Protein AF-A0A538TR97-F1 (afdb_monomer)

Solvent-accessible surface area (backbone atoms only — not comparable to full-atom values): 7530 Å² total; per-residue (Å²): 118,66,35,76,68,75,40,68,42,42,50,41,68,65,57,51,50,69,54,47,36,51,51,46,52,52,56,56,37,49,75,71,72,45,83,83,78,93,67,99,71,87,85,58,66,79,58,73,92,73,93,76,93,70,95,68,89,82,73,79,71,59,75,81,46,75,50,44,39,32,39,32,57,93,59,44,88,91,51,44,62,58,55,43,70,60,66,49,76,43,76,51,55,67,52,71,74,84,62,55,80,83,80,92,81,84,88,86,84,78,86,85,130

Radius of gyration: 19.54 Å; Cα contacts (8 Å, |Δi|>4): 114; chains: 1; bounding box: 38×47×62 Å

InterPro domains:
  IPR002638 Quinolinate phosphoribosyl transferase, C-terminal [PF01729] (67-107)
  IPR013785 Aldolase-type TIM barrel [G3DSA:3.20.20.70] (4-99)
  IPR027277 Nicotinate-nucleotide pyrophosphorylase/Putative pyrophosphorylase ModD [PTHR32179] (4-111)
  IPR036068 Nicotinate phosphoribosyltransferase-like, C-terminal [SSF51690] (4-107)

Organism: Eiseniibacteriota bacterium (NCBI:txid2212470)

Secondary structure (DSSP, 8-state):
--GGGT-SEEEEES--HHHHHHHHHHHHHHHTTPPPP------------------S------TTSPPEEEEESS--TTTHHHHHTTT-SEEE-THHHHSPPPPP---------

Mean predicted aligned error: 11.59 Å

Foldseek 3Di:
DQLVVVQQEFEAEPDDLVRLLVVLVQLVCVLVVHDDDDDDDDRPDRDDDDDDPDDDDPPPPDSSDGHAYEYEDPDDPVCVVSNPVSPGPYYDDPCVPPPDDDDDDDDDDDDDD

Structure (mmCIF, N/CA/C/O backbone):
data_AF-A0A538TR97-F1
#
_entry.id   AF-A0A538TR97-F1
#
loop_
_atom_site.group_PDB
_atom_site.id
_atom_site.type_symbol
_atom_site.label_atom_id
_atom_site.label_alt_id
_atom_site.label_comp_id
_atom_site.label_asym_id
_atom_site.label_entity_id
_atom_site.label_seq_id
_atom_site.pdbx_PDB_ins_code
_atom_site.Cartn_x
_atom_site.Cartn_y
_atom_site.Cartn_z
_atom_site.occupancy
_atom_site.B_iso_or_equiv
_atom_site.auth_seq_id
_atom_site.auth_comp_id
_atom_site.auth_asym_id
_atom_site.auth_atom_id
_atom_site.pdbx_PDB_model_num
ATOM 1 N N . MET A 1 1 ? -18.428 10.310 11.275 1.00 49.03 1 MET A N 1
ATOM 2 C CA . MET A 1 1 ? -17.616 11.503 10.948 1.00 49.03 1 MET A CA 1
ATOM 3 C C . MET A 1 1 ? -16.786 11.321 9.672 1.00 49.03 1 MET A C 1
ATOM 5 O O . MET A 1 1 ? -16.813 12.229 8.862 1.00 49.03 1 MET A O 1
ATOM 9 N N . LEU A 1 2 ? -16.098 10.185 9.436 1.00 50.00 2 LEU A N 1
ATOM 10 C CA . LEU A 1 2 ? -15.386 9.933 8.159 1.00 50.00 2 LEU A CA 1
ATOM 11 C C . LEU A 1 2 ? -16.283 9.390 7.032 1.00 50.00 2 LEU A C 1
ATOM 13 O O . LEU A 1 2 ? -16.199 9.901 5.923 1.00 50.00 2 LEU A O 1
ATOM 17 N N . ALA A 1 3 ? -17.203 8.460 7.324 1.00 50.09 3 ALA A N 1
ATOM 18 C CA . ALA A 1 3 ? -18.255 8.053 6.374 1.00 50.09 3 ALA A CA 1
ATOM 19 C C . ALA A 1 3 ? -19.087 9.265 5.894 1.00 50.09 3 ALA A C 1
ATOM 21 O O . ALA A 1 3 ? -19.465 9.388 4.738 1.00 50.09 3 ALA A O 1
ATOM 22 N N . THR A 1 4 ? -19.250 10.256 6.775 1.00 47.25 4 THR A N 1
ATOM 23 C CA . THR A 1 4 ? -19.999 11.496 6.538 1.00 47.25 4 THR A CA 1
ATOM 24 C C . THR A 1 4 ? -19.318 12.468 5.565 1.00 47.25 4 THR A C 1
ATOM 26 O O . THR A 1 4 ? -19.964 13.404 5.108 1.00 47.25 4 THR A O 1
ATOM 29 N N . LEU A 1 5 ? -18.033 12.271 5.236 1.00 65.00 5 LEU A N 1
ATOM 30 C CA . LEU A 1 5 ? -17.334 13.074 4.222 1.00 65.00 5 LEU A CA 1
ATOM 31 C C . LEU A 1 5 ? -17.502 12.517 2.798 1.00 65.00 5 LEU A C 1
ATOM 33 O O . LEU A 1 5 ? -17.070 13.181 1.855 1.00 65.00 5 LEU A O 1
ATOM 37 N N . GLY A 1 6 ? -18.111 11.332 2.637 1.00 69.00 6 GLY A N 1
ATOM 38 C CA . GLY A 1 6 ? -18.326 10.702 1.329 1.00 69.00 6 GLY A CA 1
ATOM 39 C C . GLY A 1 6 ? -17.023 10.347 0.611 1.00 69.00 6 GLY A C 1
ATOM 40 O O . GLY A 1 6 ? -16.914 10.523 -0.598 1.00 69.00 6 GLY A O 1
ATOM 41 N N . VAL A 1 7 ? -15.998 9.946 1.367 1.00 81.44 7 VAL A N 1
ATOM 42 C CA . VAL A 1 7 ? -14.707 9.528 0.816 1.00 81.44 7 VAL A CA 1
ATOM 43 C C . VAL A 1 7 ? -14.682 8.008 0.764 1.00 81.44 7 VAL A C 1
ATOM 45 O O . VAL A 1 7 ? -14.823 7.368 1.800 1.00 81.44 7 VAL A O 1
ATOM 48 N N . ASP A 1 8 ? -14.447 7.444 -0.418 1.00 84.94 8 ASP A N 1
ATOM 49 C CA . ASP A 1 8 ? -14.384 5.988 -0.607 1.00 84.94 8 ASP A CA 1
ATOM 50 C C . ASP A 1 8 ? -13.046 5.398 -0.139 1.00 84.94 8 ASP A C 1
ATOM 52 O O . ASP A 1 8 ? -12.965 4.232 0.249 1.00 84.94 8 ASP A O 1
ATOM 56 N N . ARG A 1 9 ? -11.975 6.205 -0.173 1.00 88.00 9 ARG A N 1
ATOM 57 C CA . ARG A 1 9 ? -10.605 5.755 0.092 1.00 88.00 9 ARG A CA 1
ATOM 58 C C . ARG A 1 9 ? -9.718 6.821 0.731 1.00 88.00 9 ARG A C 1
ATOM 60 O O . ARG A 1 9 ? -9.717 7.980 0.319 1.00 88.00 9 ARG A O 1
ATOM 67 N N . ILE A 1 10 ? -8.892 6.401 1.685 1.00 92.25 10 ILE A N 1
ATOM 68 C CA . ILE A 1 10 ? -7.832 7.209 2.299 1.00 92.25 10 ILE A CA 1
ATOM 69 C C . ILE A 1 10 ? -6.468 6.699 1.826 1.00 92.25 10 ILE A C 1
ATOM 71 O O . ILE A 1 10 ? -6.179 5.508 1.942 1.00 92.25 10 ILE A O 1
ATOM 75 N N . LEU A 1 11 ? -5.625 7.616 1.346 1.00 94.94 11 LEU A N 1
ATOM 76 C CA . LEU A 1 11 ? -4.239 7.349 0.968 1.00 94.94 11 LEU A CA 1
ATOM 77 C C . LEU A 1 11 ? -3.292 7.758 2.104 1.00 94.94 11 LEU A C 1
ATOM 79 O O . LEU A 1 11 ? -3.288 8.910 2.534 1.00 94.94 11 LEU A O 1
ATOM 83 N N . LEU A 1 12 ? -2.479 6.820 2.580 1.00 95.38 12 LEU A N 1
ATOM 84 C CA . LEU A 1 12 ? -1.411 7.063 3.544 1.00 95.38 12 LEU A CA 1
ATOM 85 C C . LEU A 1 12 ? -0.087 7.182 2.788 1.00 95.38 12 LEU A C 1
ATOM 87 O O . LEU A 1 12 ? 0.508 6.177 2.401 1.00 95.38 12 LEU A O 1
ATOM 91 N N . ASP A 1 13 ? 0.343 8.418 2.552 1.00 94.75 13 ASP A N 1
ATOM 92 C CA . ASP A 1 13 ? 1.536 8.718 1.763 1.00 94.75 13 ASP A CA 1
ATOM 93 C C . ASP A 1 13 ? 2.787 8.849 2.641 1.00 94.75 13 ASP A C 1
ATOM 95 O O . ASP A 1 13 ? 2.809 9.644 3.583 1.00 94.75 13 ASP A O 1
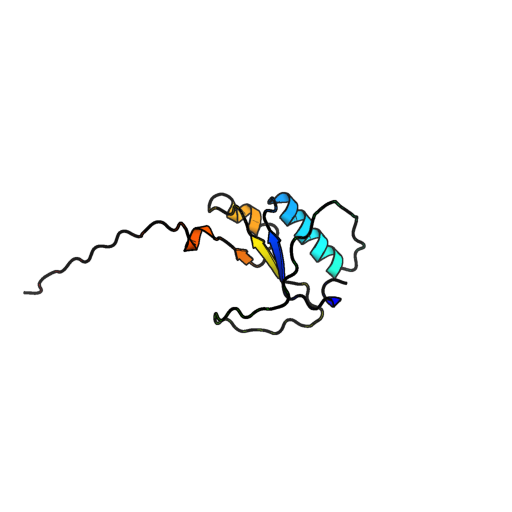ATOM 99 N N . ASN A 1 14 ? 3.824 8.070 2.323 1.00 94.25 14 ASN A N 1
ATOM 100 C CA . ASN A 1 14 ? 5.121 8.041 3.008 1.00 94.25 14 ASN A CA 1
ATOM 101 C C . ASN A 1 14 ? 5.034 7.783 4.526 1.00 94.25 14 ASN A C 1
ATOM 103 O O . ASN A 1 14 ? 5.841 8.285 5.309 1.00 94.25 14 ASN A O 1
ATOM 107 N N . PHE A 1 15 ? 4.053 6.989 4.958 1.00 96.38 15 PHE A N 1
ATOM 108 C CA . PHE A 1 15 ? 3.952 6.545 6.350 1.00 96.38 15 PHE A CA 1
ATOM 109 C C . PHE A 1 15 ? 4.956 5.423 6.637 1.00 96.38 15 PHE A C 1
ATOM 111 O O . PHE A 1 15 ? 5.272 4.619 5.766 1.00 96.38 15 PHE A O 1
ATOM 118 N N . THR A 1 16 ?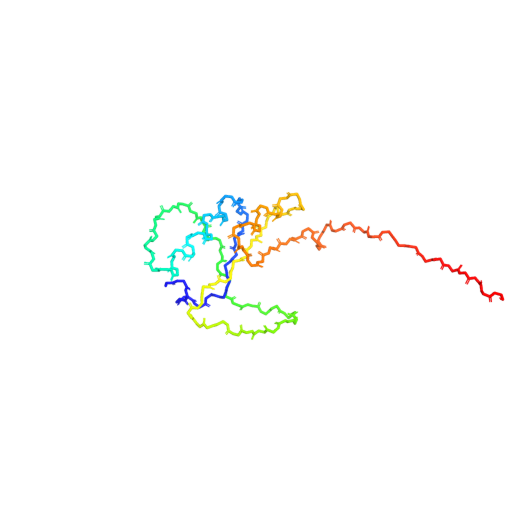 5.411 5.305 7.883 1.00 95.81 16 THR A N 1
ATOM 119 C CA . THR A 1 16 ? 6.117 4.103 8.353 1.00 95.81 16 THR A CA 1
ATOM 120 C C . THR A 1 16 ? 5.124 2.971 8.653 1.00 95.81 16 THR A C 1
ATOM 122 O O . THR A 1 16 ? 3.957 3.251 8.954 1.00 95.81 16 THR A O 1
ATOM 125 N N . PRO A 1 17 ? 5.550 1.692 8.681 1.00 95.19 17 PRO A N 1
ATOM 126 C CA . PRO A 1 17 ? 4.665 0.578 9.038 1.00 95.19 17 PRO A CA 1
ATOM 127 C C . PRO A 1 17 ? 3.947 0.768 10.386 1.00 95.19 17 PRO A C 1
ATOM 129 O O . PRO A 1 17 ? 2.750 0.500 10.515 1.00 95.19 17 PRO A O 1
ATOM 132 N N . GLY A 1 18 ? 4.642 1.328 11.383 1.00 96.25 18 GLY A N 1
ATOM 133 C CA . GLY A 1 18 ? 4.052 1.657 12.684 1.00 96.25 18 GLY A CA 1
ATOM 134 C C . GLY A 1 18 ? 2.972 2.742 12.599 1.00 96.25 18 GLY A C 1
ATOM 135 O O . GLY A 1 18 ? 1.919 2.620 13.229 1.00 96.25 18 GLY A O 1
ATOM 136 N N . GLN A 1 19 ? 3.182 3.781 11.785 1.00 97.06 19 GLN A N 1
ATOM 137 C CA . GLN A 1 19 ? 2.171 4.819 11.560 1.00 97.06 19 GLN A CA 1
ATOM 138 C C . GLN A 1 19 ? 0.946 4.266 10.825 1.00 97.06 19 GLN A C 1
ATOM 140 O O . GLN A 1 19 ? -0.181 4.614 11.187 1.00 97.06 19 GLN A O 1
ATOM 145 N N . VAL A 1 20 ? 1.144 3.370 9.852 1.00 96.31 20 VAL A N 1
ATOM 146 C CA . VAL A 1 20 ? 0.044 2.669 9.172 1.00 96.31 20 VAL A CA 1
ATOM 147 C C . VAL A 1 20 ? -0.772 1.864 10.180 1.00 96.31 20 VAL A C 1
ATOM 149 O O . VAL A 1 20 ? -1.993 2.016 10.233 1.00 96.31 20 VAL A O 1
ATOM 152 N N . ALA A 1 21 ? -0.122 1.0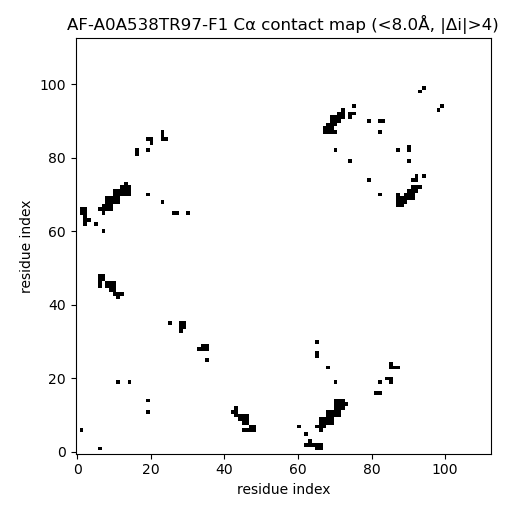87 11.052 1.00 95.94 21 ALA A N 1
ATOM 153 C CA . ALA A 1 21 ? -0.803 0.325 12.101 1.00 95.94 21 ALA A CA 1
ATOM 154 C C . ALA A 1 21 ? -1.669 1.213 13.009 1.00 95.94 21 ALA A C 1
ATOM 156 O O . ALA A 1 21 ? -2.834 0.898 13.280 1.00 95.94 21 ALA A O 1
ATOM 157 N N . VAL A 1 22 ? -1.129 2.354 13.441 1.00 95.69 22 VAL A N 1
ATOM 158 C CA . VAL A 1 22 ? -1.861 3.326 14.262 1.00 95.69 22 VAL A CA 1
ATOM 159 C C . VAL A 1 22 ? -3.043 3.924 13.495 1.00 95.69 22 VAL A C 1
ATOM 161 O O . VAL A 1 22 ? -4.139 4.017 14.054 1.00 95.69 22 VAL A O 1
ATOM 164 N N . ALA A 1 23 ? -2.858 4.297 12.228 1.00 92.88 23 ALA A N 1
ATOM 165 C CA . ALA A 1 23 ? -3.915 4.862 11.392 1.00 92.88 23 ALA A CA 1
ATOM 166 C C . ALA A 1 23 ? -5.068 3.868 11.186 1.00 92.88 23 ALA A C 1
ATOM 168 O O . ALA A 1 23 ? -6.226 4.217 11.434 1.00 92.88 23 ALA A O 1
ATOM 169 N N . VAL A 1 24 ? -4.763 2.612 10.835 1.00 92.44 24 VAL A N 1
ATOM 170 C CA . VAL A 1 24 ? -5.783 1.564 10.675 1.00 92.44 24 VAL A CA 1
ATOM 171 C C . VAL A 1 24 ? -6.524 1.318 11.991 1.00 92.44 24 VAL A C 1
ATOM 173 O O . VAL A 1 24 ? -7.756 1.245 12.008 1.00 92.44 24 VAL A O 1
ATOM 176 N N . LYS A 1 25 ? -5.800 1.243 13.117 1.00 92.50 25 LYS A N 1
ATOM 177 C CA . LYS A 1 25 ? -6.408 1.066 14.444 1.00 92.50 25 LYS A CA 1
ATOM 178 C C . LYS A 1 25 ? -7.370 2.208 14.779 1.00 92.50 25 LYS A C 1
ATOM 180 O O . LYS A 1 25 ? -8.479 1.944 15.240 1.00 92.50 25 LYS A O 1
ATOM 185 N N . ARG A 1 26 ? -6.973 3.459 14.523 1.00 89.38 26 ARG A N 1
ATOM 186 C CA . ARG A 1 26 ? -7.815 4.647 14.748 1.00 89.38 26 ARG A CA 1
ATOM 187 C C . ARG A 1 26 ? -9.063 4.632 13.873 1.00 89.38 26 ARG A C 1
ATOM 189 O O . ARG A 1 26 ? -10.154 4.861 14.389 1.00 89.38 26 ARG A O 1
ATOM 196 N N . LEU A 1 27 ? -8.928 4.301 12.588 1.00 86.56 27 LEU A N 1
ATOM 197 C CA . LEU A 1 27 ? -10.070 4.231 11.675 1.00 86.56 27 LEU A CA 1
ATOM 198 C C . LEU A 1 27 ? -11.086 3.169 12.121 1.00 86.56 27 LEU A C 1
ATOM 200 O O . LEU A 1 27 ? -12.286 3.426 12.166 1.00 86.56 27 LEU A O 1
ATOM 204 N N . ARG A 1 28 ? -10.609 1.988 12.525 1.00 85.31 28 ARG A N 1
ATOM 205 C CA . ARG A 1 28 ? -11.480 0.913 13.024 1.00 85.31 28 ARG A CA 1
ATOM 206 C C . ARG A 1 28 ? -12.131 1.254 14.366 1.00 85.31 28 ARG A C 1
ATOM 208 O O . ARG A 1 28 ? -13.274 0.868 14.592 1.00 85.31 28 ARG A O 1
ATOM 215 N N . ALA A 1 29 ? -11.436 1.971 15.250 1.00 84.94 29 ALA A N 1
ATOM 216 C CA . ALA A 1 29 ? -12.005 2.430 16.518 1.00 84.94 29 ALA A CA 1
ATOM 217 C C . ALA A 1 29 ? -13.159 3.423 16.299 1.00 84.94 29 ALA A C 1
ATOM 219 O O . ALA A 1 29 ? -14.181 3.328 16.977 1.00 84.94 29 ALA A O 1
ATOM 220 N N . LEU A 1 30 ? -13.032 4.304 15.300 1.00 77.50 30 LEU A N 1
ATOM 221 C CA . LEU A 1 30 ? -14.100 5.222 14.902 1.00 77.50 30 LEU A CA 1
ATOM 222 C C . LEU A 1 30 ? -15.365 4.496 14.432 1.00 77.50 30 LEU A C 1
ATOM 224 O O . LEU A 1 30 ? -16.461 4.915 14.790 1.00 77.50 30 LEU A O 1
ATOM 228 N N . ALA A 1 31 ? -15.236 3.399 13.677 1.00 73.62 31 ALA A N 1
ATOM 229 C CA . ALA A 1 31 ? -16.400 2.599 13.276 1.00 73.62 31 ALA A CA 1
ATOM 230 C C . ALA A 1 31 ? -17.108 1.918 14.449 1.00 73.62 31 ALA A C 1
ATOM 232 O O . ALA A 1 31 ? -18.304 1.664 14.376 1.00 73.62 31 ALA A O 1
ATOM 233 N N . LYS A 1 32 ? -16.389 1.632 15.538 1.00 72.69 32 LYS A N 1
ATOM 234 C CA . LYS A 1 32 ? -16.958 1.022 16.747 1.00 72.69 32 LYS A CA 1
ATOM 235 C C . LYS A 1 32 ? -17.550 2.048 17.726 1.00 72.69 32 LYS A C 1
ATOM 237 O O . LYS A 1 32 ? -17.888 1.676 18.843 1.00 72.69 32 LYS A O 1
ATOM 242 N N . GLY A 1 33 ? -17.648 3.326 17.343 1.00 66.00 33 GLY A N 1
ATOM 243 C CA . GLY A 1 33 ? -18.176 4.395 18.201 1.00 66.00 33 GLY A CA 1
ATOM 244 C C . GLY A 1 33 ? -17.192 4.921 19.258 1.00 66.00 33 GLY A C 1
ATOM 245 O O . GLY A 1 33 ? -17.607 5.614 20.184 1.00 66.00 33 GLY A O 1
ATOM 246 N N . GLY A 1 34 ? -15.895 4.610 19.148 1.00 53.97 34 GLY A N 1
ATOM 247 C CA . GLY A 1 34 ? -14.875 5.078 20.091 1.00 53.97 34 GLY A CA 1
ATOM 248 C C . GLY A 1 34 ? -14.473 6.545 19.877 1.00 53.97 34 GLY A C 1
ATOM 249 O O . GLY A 1 34 ? -14.298 6.986 18.740 1.00 53.97 34 GLY A O 1
ATOM 250 N N . LYS A 1 35 ? -14.270 7.297 20.971 1.00 45.16 35 LYS A N 1
ATOM 251 C CA . LYS A 1 35 ? -13.625 8.624 20.939 1.00 45.16 35 LYS A CA 1
ATOM 252 C C . LYS A 1 35 ? -12.150 8.472 20.534 1.00 45.16 35 LYS A C 1
ATOM 254 O O . LYS A 1 35 ? -11.455 7.590 21.031 1.00 45.16 35 LYS A O 1
ATOM 259 N N . LEU A 1 36 ? -11.684 9.310 19.606 1.00 46.28 36 LEU A N 1
ATOM 260 C CA . LEU A 1 36 ? -10.277 9.369 19.198 1.00 46.28 36 LEU A CA 1
ATOM 261 C C . LEU A 1 36 ? -9.440 10.090 20.257 1.00 46.28 36 LEU A C 1
ATOM 263 O O . LEU A 1 36 ? -9.746 11.228 20.600 1.00 46.28 36 LEU A O 1
ATOM 267 N N . GLU A 1 37 ? -8.325 9.485 20.654 1.00 42.41 37 GLU A N 1
ATOM 268 C CA . GLU A 1 37 ? -7.234 10.198 21.322 1.00 42.41 37 GLU A CA 1
ATOM 269 C C . GLU A 1 37 ? -6.393 10.956 20.273 1.00 42.41 37 GLU A C 1
ATOM 271 O O . GLU A 1 37 ? -5.986 10.360 19.261 1.00 42.41 37 GLU A O 1
ATOM 276 N N . PRO A 1 38 ? -6.120 12.260 20.462 1.00 41.84 38 PRO A N 1
ATOM 277 C CA . PRO A 1 38 ? -5.401 13.066 19.487 1.00 41.84 38 PRO A CA 1
ATOM 278 C C . PRO A 1 38 ? -3.911 12.712 19.513 1.00 41.84 38 PRO A C 1
ATOM 280 O O . PRO A 1 38 ? -3.168 13.107 20.404 1.00 41.84 38 PRO A O 1
ATOM 283 N N . GLY A 1 39 ? -3.442 11.983 18.501 1.00 48.47 39 GLY A N 1
ATOM 284 C CA . GLY A 1 39 ? -2.010 11.789 18.279 1.00 48.47 39 GLY A CA 1
ATOM 285 C C . GLY A 1 39 ? -1.574 12.368 16.941 1.00 48.47 39 GLY A C 1
ATOM 286 O O . GLY A 1 39 ? -2.163 12.039 15.910 1.00 48.47 39 GLY A O 1
ATOM 287 N N . ARG A 1 40 ? -0.526 13.201 16.980 1.00 41.91 40 ARG A N 1
ATOM 288 C CA . ARG A 1 40 ? 0.103 13.884 15.836 1.00 41.91 40 ARG A CA 1
ATOM 289 C C . ARG A 1 40 ? 0.302 12.931 14.655 1.00 41.91 40 ARG A C 1
ATOM 291 O O . ARG A 1 40 ? 1.095 11.999 14.730 1.00 41.91 40 ARG A O 1
ATOM 298 N N . GLY A 1 41 ? -0.422 13.180 13.574 1.00 45.94 41 GLY A N 1
ATOM 299 C CA . GLY A 1 41 ? -0.252 12.520 12.287 1.00 45.94 41 GLY A CA 1
ATOM 300 C C . GLY A 1 41 ? -0.907 13.386 11.222 1.00 45.94 41 GLY A C 1
ATOM 301 O O . GLY A 1 41 ? -2.104 13.654 11.294 1.00 45.94 41 GLY A O 1
ATOM 302 N N . THR A 1 42 ? -0.107 13.885 10.288 1.00 36.28 42 THR A N 1
ATOM 303 C CA . THR A 1 42 ? -0.538 14.743 9.184 1.00 36.28 42 THR A CA 1
ATOM 304 C C . THR A 1 42 ? -1.213 13.873 8.125 1.00 36.28 42 THR A C 1
ATOM 306 O O . THR A 1 42 ? -0.540 13.165 7.381 1.00 36.28 42 THR A O 1
ATOM 309 N N . ALA A 1 43 ? -2.545 13.870 8.081 1.00 49.12 43 ALA A N 1
ATOM 310 C CA . ALA A 1 43 ? -3.286 13.211 7.010 1.00 49.12 43 ALA A CA 1
ATOM 311 C C . ALA A 1 43 ? -3.057 13.984 5.701 1.00 49.12 43 ALA A C 1
ATOM 313 O O . ALA A 1 43 ? -3.520 15.114 5.557 1.00 49.12 43 ALA A O 1
ATOM 314 N N . SER A 1 44 ? -2.309 13.391 4.770 1.00 44.88 44 SER A N 1
ATOM 315 C CA . SER A 1 44 ? -2.065 13.968 3.449 1.00 44.88 44 SER A CA 1
ATOM 316 C C . SER A 1 44 ? -3.129 13.469 2.472 1.00 44.88 44 SER A C 1
ATOM 318 O O . SER A 1 44 ? -3.194 12.284 2.171 1.00 44.88 44 SER A O 1
ATOM 320 N N . SER A 1 45 ? -3.957 14.394 1.977 1.00 49.62 45 SER A N 1
ATOM 321 C CA . SER A 1 45 ? -4.812 14.246 0.789 1.00 49.62 45 SER A CA 1
ATOM 322 C C . SER A 1 45 ? -5.913 13.162 0.843 1.00 49.62 45 SER A C 1
ATOM 324 O O . SER A 1 45 ? -5.749 12.036 0.369 1.00 49.62 45 SER A O 1
ATOM 326 N N . ALA A 1 46 ? -7.120 13.559 1.262 1.00 49.66 46 ALA A N 1
ATOM 327 C CA . ALA A 1 46 ? -8.354 12.862 0.893 1.00 49.66 46 ALA A CA 1
ATOM 328 C C . ALA A 1 46 ? -8.682 13.160 -0.582 1.00 49.66 46 ALA A C 1
ATOM 330 O O . ALA A 1 46 ? -9.044 14.287 -0.926 1.00 49.66 46 ALA A O 1
ATOM 331 N N . ARG A 1 47 ? -8.534 12.173 -1.471 1.00 51.09 47 ARG A N 1
ATOM 332 C CA . ARG A 1 47 ? -8.947 12.318 -2.874 1.00 51.09 47 ARG A CA 1
ATOM 333 C C . ARG A 1 47 ? -10.460 12.103 -2.972 1.00 51.09 47 ARG A C 1
ATOM 335 O O . ARG A 1 47 ? -10.955 11.060 -2.559 1.00 51.09 47 ARG A O 1
ATOM 342 N N . ARG A 1 48 ? -11.193 13.076 -3.528 1.00 45.25 48 ARG A N 1
ATOM 343 C CA . ARG A 1 48 ? -12.550 12.844 -4.056 1.00 45.25 48 ARG A CA 1
ATOM 344 C C . ARG A 1 48 ? -12.415 12.200 -5.435 1.00 45.25 48 ARG A C 1
ATOM 346 O O . ARG A 1 48 ? -11.514 12.570 -6.185 1.00 45.25 48 ARG A O 1
ATOM 353 N N . GLY A 1 49 ? -13.266 11.216 -5.715 1.00 44.66 49 GLY A N 1
ATOM 354 C CA . GLY A 1 49 ? -13.170 10.310 -6.859 1.00 44.66 49 GLY A CA 1
ATOM 355 C C . GLY A 1 49 ? -12.820 10.977 -8.193 1.00 44.66 49 GLY A C 1
ATOM 356 O O . GLY A 1 49 ? -13.452 11.941 -8.617 1.00 44.66 49 GLY A O 1
ATOM 357 N N . GLY A 1 50 ? -11.815 10.406 -8.859 1.00 38.25 50 GLY A N 1
ATOM 358 C CA . GLY A 1 50 ? -11.429 10.692 -10.235 1.00 38.25 50 GLY A CA 1
ATOM 359 C C . GLY A 1 50 ? -11.077 9.380 -10.936 1.00 38.25 50 GLY A C 1
ATOM 360 O O . GLY A 1 50 ? -10.241 8.625 -10.453 1.00 38.25 50 GLY A O 1
ATOM 361 N N . SER A 1 51 ? -11.788 9.120 -12.032 1.00 47.69 51 SER A N 1
ATOM 362 C CA . SER A 1 51 ? -11.881 7.887 -12.823 1.00 47.69 51 SER A CA 1
ATOM 363 C C . SER A 1 51 ? -10.575 7.090 -12.994 1.00 47.69 51 SER A C 1
ATOM 365 O O . SER A 1 51 ? -9.657 7.528 -13.685 1.00 47.69 51 SER A O 1
ATOM 367 N N . ALA A 1 52 ? -10.532 5.874 -12.440 1.00 42.78 52 ALA A N 1
ATOM 368 C CA . ALA A 1 52 ? -9.577 4.836 -12.822 1.00 42.78 52 ALA A CA 1
ATOM 369 C C . ALA A 1 52 ? -10.337 3.744 -13.584 1.00 42.78 52 ALA A C 1
ATOM 371 O O . ALA A 1 52 ? -11.032 2.907 -13.010 1.00 42.78 52 ALA A O 1
ATOM 372 N N . LYS A 1 53 ? -10.240 3.792 -14.912 1.00 42.03 53 LYS A N 1
ATOM 373 C CA . LYS A 1 53 ? -10.797 2.789 -15.817 1.00 42.03 53 LYS A CA 1
ATOM 374 C C . LYS A 1 53 ? -9.907 1.539 -15.752 1.00 42.03 53 LYS A C 1
ATOM 376 O O . LYS A 1 53 ? -8.898 1.462 -16.440 1.00 42.03 53 LYS A O 1
ATOM 381 N N . GLY A 1 54 ? -10.277 0.582 -14.905 1.00 35.34 54 GLY A N 1
ATOM 382 C CA . GLY A 1 54 ? -9.668 -0.747 -14.807 1.00 35.34 54 GLY A CA 1
ATOM 383 C C . GLY A 1 54 ? -10.670 -1.705 -14.168 1.00 35.34 54 GLY A C 1
ATOM 384 O O . GLY A 1 54 ? -11.015 -1.543 -13.004 1.00 35.34 54 GLY A O 1
ATOM 385 N N . GLY A 1 55 ? -11.220 -2.623 -14.965 1.00 39.06 55 GLY A N 1
ATOM 386 C CA . GLY A 1 55 ? -12.399 -3.421 -14.628 1.00 39.06 55 GLY A CA 1
ATOM 387 C C . GLY A 1 55 ? -12.227 -4.329 -13.407 1.00 39.06 55 GLY A C 1
ATOM 388 O O . GLY A 1 55 ? -11.359 -5.194 -13.372 1.00 39.06 55 GLY A O 1
ATOM 389 N N . GLY A 1 56 ? -13.127 -4.156 -12.444 1.00 36.09 56 GLY A N 1
ATOM 390 C CA . GLY A 1 56 ? -13.379 -5.036 -11.308 1.00 36.09 56 GLY A CA 1
ATOM 391 C C . GLY A 1 56 ? -14.624 -4.509 -10.600 1.00 36.09 56 GLY A C 1
ATOM 392 O O . GLY A 1 56 ? -14.678 -3.324 -10.288 1.00 36.09 56 GLY A O 1
ATOM 393 N N . ALA A 1 57 ? -15.654 -5.347 -10.463 1.00 38.31 57 ALA A N 1
ATOM 394 C CA . ALA A 1 57 ? -17.020 -4.976 -10.088 1.00 38.31 57 ALA A CA 1
ATOM 395 C C . ALA A 1 57 ? -17.100 -3.888 -8.997 1.00 38.31 57 ALA A C 1
ATOM 397 O O . ALA A 1 57 ? -16.706 -4.105 -7.852 1.00 38.31 57 ALA A O 1
ATOM 398 N N . THR A 1 58 ? -17.640 -2.719 -9.353 1.00 36.81 58 THR A N 1
ATOM 399 C CA . THR A 1 58 ? -17.905 -1.630 -8.410 1.00 36.81 58 THR A CA 1
ATOM 400 C C . THR A 1 58 ? -19.145 -1.980 -7.595 1.00 36.81 58 THR A C 1
ATOM 402 O O . THR A 1 58 ? -20.262 -1.593 -7.928 1.00 36.81 58 THR A O 1
ATOM 405 N N . ALA A 1 59 ? -18.958 -2.749 -6.524 1.00 43.97 59 ALA A N 1
ATOM 406 C CA . ALA A 1 59 ? -19.918 -2.742 -5.434 1.00 43.97 59 ALA A CA 1
ATOM 407 C C . ALA A 1 59 ? -19.877 -1.333 -4.833 1.00 43.97 59 ALA A C 1
ATOM 409 O O . ALA A 1 59 ? -18.865 -0.934 -4.258 1.00 43.97 59 ALA A O 1
ATOM 410 N N . VAL A 1 60 ? -20.941 -0.554 -5.032 1.00 48.22 60 VAL A N 1
ATOM 411 C CA . VAL A 1 60 ? -21.104 0.733 -4.353 1.00 48.22 60 VAL A CA 1
ATOM 412 C C . VAL A 1 60 ? -21.162 0.412 -2.865 1.00 48.22 60 VAL A C 1
ATOM 414 O O . VAL A 1 60 ? -22.123 -0.201 -2.399 1.00 48.22 60 VAL A O 1
ATOM 417 N N . ALA A 1 61 ? -20.086 0.723 -2.143 1.00 53.03 61 ALA A N 1
ATOM 418 C CA . ALA A 1 61 ? -20.034 0.532 -0.706 1.00 53.03 61 ALA A CA 1
ATOM 419 C C . ALA A 1 61 ? -21.202 1.303 -0.081 1.00 53.03 61 ALA A C 1
ATOM 421 O O . ALA A 1 61 ? -21.479 2.440 -0.465 1.00 53.03 61 ALA A O 1
ATOM 422 N N . SER A 1 62 ? -21.912 0.671 0.855 1.00 51.81 62 SER A N 1
ATOM 423 C CA . SER A 1 62 ? -22.979 1.331 1.603 1.00 51.81 62 SER A CA 1
ATOM 424 C C . SER A 1 62 ? -22.451 2.661 2.162 1.00 51.81 62 SER A C 1
ATOM 426 O O . SER A 1 62 ? -21.312 2.685 2.631 1.00 51.81 62 SER A O 1
ATOM 428 N N . PRO A 1 63 ? -23.238 3.751 2.162 1.00 53.22 63 PRO A N 1
ATOM 429 C CA . PRO A 1 63 ? -22.777 5.087 2.571 1.00 53.22 63 PRO A CA 1
ATOM 430 C C . PRO A 1 63 ? -22.235 5.158 4.013 1.00 53.22 63 PRO A C 1
ATOM 432 O O . PRO A 1 63 ? -21.560 6.119 4.374 1.00 53.22 63 PRO A O 1
ATOM 435 N N . ASP A 1 64 ? -22.485 4.125 4.822 1.00 57.69 64 ASP A N 1
ATOM 436 C CA . ASP A 1 64 ? -22.002 3.981 6.197 1.00 57.69 64 ASP A CA 1
ATOM 437 C C . ASP A 1 64 ? -20.695 3.174 6.331 1.00 57.69 64 ASP A C 1
ATOM 439 O O . ASP A 1 64 ? -20.171 3.013 7.438 1.00 57.69 64 ASP A O 1
ATOM 443 N N . ALA A 1 65 ? -20.151 2.643 5.233 1.00 68.94 65 ALA A N 1
ATOM 444 C CA . ALA A 1 65 ? -18.908 1.883 5.250 1.00 68.94 65 ALA A CA 1
ATOM 445 C C . ALA A 1 65 ? -17.702 2.793 5.541 1.00 68.94 65 ALA A C 1
ATOM 447 O O . ALA A 1 65 ? -17.636 3.950 5.126 1.00 68.94 65 ALA A O 1
ATOM 448 N N . LEU A 1 66 ? -16.712 2.260 6.264 1.00 79.94 66 LEU A N 1
ATOM 449 C CA . LEU A 1 66 ? -15.434 2.952 6.405 1.00 79.94 66 LEU A CA 1
ATOM 450 C C . LEU A 1 66 ? -14.735 3.048 5.043 1.00 79.94 66 LEU A C 1
ATOM 452 O O . LEU A 1 66 ? -14.769 2.071 4.293 1.00 79.94 66 LEU A O 1
ATOM 456 N N . PRO A 1 67 ? -14.024 4.157 4.770 1.00 86.19 67 PRO A N 1
ATOM 457 C CA . PRO A 1 67 ? -13.187 4.252 3.585 1.00 86.19 67 PRO A CA 1
ATOM 458 C C . PRO A 1 67 ? -12.145 3.133 3.553 1.00 86.19 67 PRO A C 1
ATOM 460 O O . PRO A 1 67 ? -11.564 2.765 4.583 1.00 86.19 67 PRO A O 1
ATOM 463 N N . GLU A 1 68 ? -11.862 2.639 2.353 1.00 90.88 68 GLU A N 1
ATOM 464 C CA . GLU A 1 68 ? -10.745 1.734 2.109 1.00 90.88 68 GLU A CA 1
ATOM 465 C C . GLU A 1 68 ? -9.416 2.435 2.438 1.00 90.88 68 GLU A C 1
ATOM 467 O O . GLU A 1 68 ? -9.268 3.645 2.259 1.00 90.88 68 GLU A O 1
ATOM 472 N N . ILE A 1 69 ? -8.425 1.676 2.908 1.00 93.81 69 ILE A N 1
ATOM 473 C CA . ILE A 1 69 ? -7.091 2.212 3.203 1.00 93.81 69 ILE A CA 1
ATOM 474 C C . ILE A 1 69 ? -6.119 1.764 2.118 1.00 93.81 69 ILE A C 1
ATOM 476 O O . ILE A 1 69 ? -5.977 0.564 1.862 1.00 93.81 69 ILE A O 1
ATOM 480 N N . GLU A 1 70 ? -5.424 2.733 1.538 1.00 96.12 70 GLU A N 1
ATOM 481 C CA .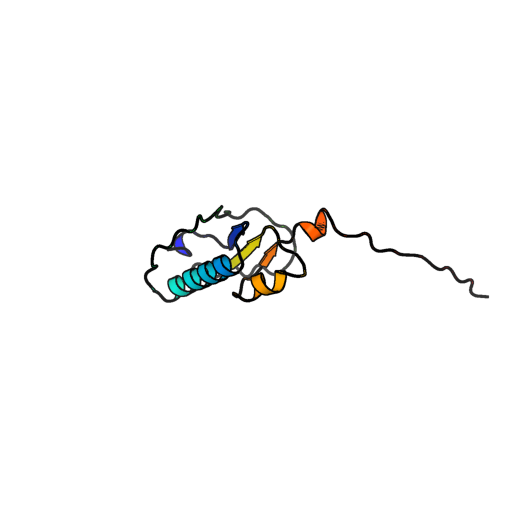 GLU A 1 70 ? -4.304 2.546 0.624 1.00 96.12 70 GLU A CA 1
ATOM 482 C C . GLU A 1 70 ? -3.031 3.145 1.230 1.00 96.12 70 GLU A C 1
ATOM 484 O O . GLU A 1 70 ? -3.080 4.191 1.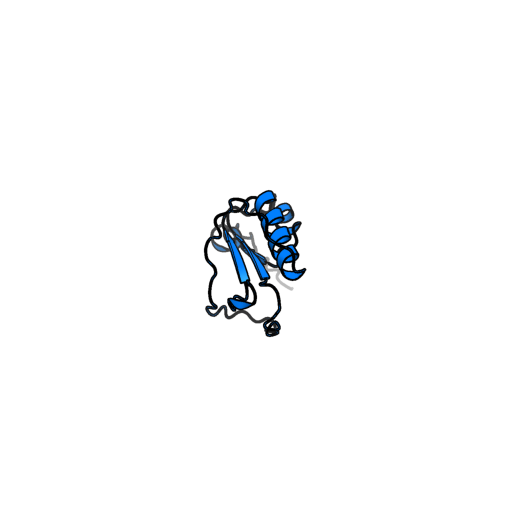875 1.00 96.12 70 GLU A O 1
ATOM 489 N N . VAL A 1 71 ? -1.889 2.492 1.024 1.00 97.25 71 VAL A N 1
ATOM 490 C CA . VAL A 1 71 ? -0.562 3.008 1.405 1.00 97.25 71 VAL A CA 1
ATOM 491 C C . VAL A 1 71 ? 0.293 3.245 0.164 1.00 97.25 71 VAL A C 1
ATOM 493 O O . VAL A 1 71 ? 0.206 2.491 -0.807 1.00 97.25 71 VAL A O 1
ATOM 496 N N . SER A 1 72 ? 1.122 4.286 0.200 1.00 94.19 72 SER A N 1
ATOM 497 C CA . SER A 1 72 ? 2.012 4.687 -0.893 1.00 94.19 72 SER A CA 1
ATOM 498 C C . SER A 1 72 ? 3.341 5.220 -0.354 1.00 94.19 72 SER A C 1
ATOM 500 O O . SER A 1 72 ? 3.415 5.696 0.778 1.00 94.19 72 SER A O 1
ATOM 502 N N . GLY A 1 73 ? 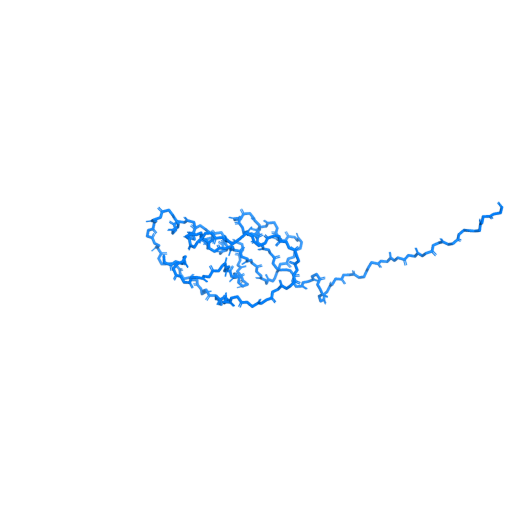4.372 5.176 -1.201 1.00 93.25 73 GLY A N 1
ATOM 503 C CA . GLY A 1 73 ? 5.682 5.773 -0.943 1.00 93.25 73 GLY A CA 1
ATOM 504 C C . GLY A 1 73 ? 6.688 4.798 -0.329 1.00 93.25 73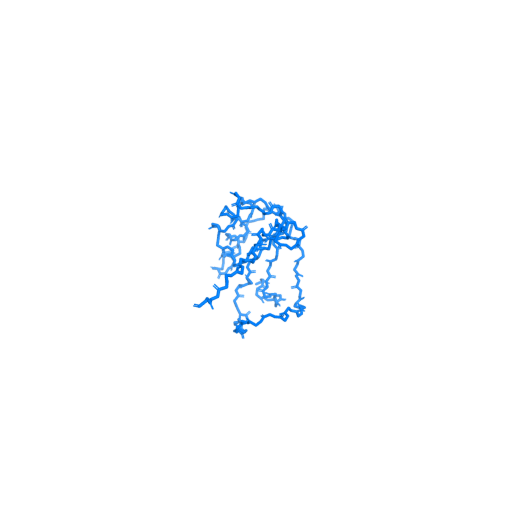 GLY A C 1
ATOM 505 O O . GLY A 1 73 ? 6.397 4.109 0.642 1.00 93.25 73 GLY A O 1
ATOM 506 N N . GLY A 1 74 ? 7.884 4.710 -0.922 1.00 90.25 74 GLY A N 1
ATOM 507 C CA . GLY A 1 74 ? 9.006 3.933 -0.370 1.00 90.25 74 GLY A CA 1
ATOM 508 C C . GLY A 1 74 ? 8.791 2.414 -0.244 1.00 90.25 74 GLY A C 1
ATOM 509 O O . GLY A 1 74 ? 9.577 1.745 0.431 1.00 90.25 74 GLY A O 1
ATOM 510 N N . ILE A 1 75 ? 7.752 1.859 -0.873 1.00 93.19 75 ILE A N 1
ATOM 511 C CA . ILE A 1 75 ? 7.428 0.431 -0.797 1.00 93.19 75 ILE A CA 1
ATOM 512 C C . ILE A 1 75 ? 8.364 -0.384 -1.695 1.00 93.19 75 ILE A C 1
ATOM 514 O O . ILE A 1 75 ? 8.557 -0.063 -2.870 1.00 93.19 75 ILE A O 1
ATOM 518 N N . ARG A 1 76 ? 8.914 -1.464 -1.140 1.00 91.81 76 ARG A N 1
ATOM 519 C CA . ARG A 1 76 ? 9.798 -2.433 -1.797 1.00 91.81 76 ARG A CA 1
ATOM 520 C C . ARG A 1 76 ? 9.380 -3.855 -1.427 1.00 91.81 76 ARG A C 1
ATOM 522 O O . ARG A 1 76 ? 8.624 -4.052 -0.477 1.00 91.81 76 ARG A O 1
ATOM 529 N N . LEU A 1 77 ? 9.883 -4.858 -2.144 1.00 91.00 77 LEU A N 1
ATOM 530 C CA . LEU A 1 77 ? 9.523 -6.257 -1.888 1.00 91.00 77 LEU A CA 1
ATOM 531 C C . LEU A 1 77 ? 9.902 -6.704 -0.467 1.00 91.00 77 LEU A C 1
ATOM 533 O O . LEU A 1 77 ? 9.194 -7.504 0.138 1.00 91.00 77 LEU A O 1
ATOM 537 N N . GLU A 1 78 ? 10.970 -6.138 0.094 1.00 94.12 78 GLU A N 1
ATOM 538 C CA . GLU A 1 78 ? 11.468 -6.499 1.424 1.00 94.12 78 GLU A CA 1
ATOM 539 C C . GLU A 1 78 ? 10.557 -5.977 2.544 1.00 94.12 78 GLU A C 1
ATOM 541 O O . GLU A 1 78 ? 10.438 -6.614 3.586 1.00 94.12 78 GLU A O 1
ATOM 546 N N . ASN A 1 79 ? 9.892 -4.834 2.330 1.00 94.38 79 ASN A N 1
ATOM 547 C CA . ASN A 1 79 ? 9.103 -4.155 3.362 1.00 94.38 79 ASN A CA 1
ATOM 548 C C . ASN A 1 79 ? 7.582 -4.246 3.145 1.00 94.38 79 ASN A C 1
ATOM 550 O O . ASN A 1 79 ? 6.818 -4.006 4.079 1.00 94.38 79 ASN A O 1
ATOM 554 N N . VAL A 1 80 ? 7.115 -4.636 1.952 1.00 95.44 80 VAL A N 1
ATOM 555 C CA . VAL A 1 80 ? 5.686 -4.631 1.580 1.00 95.44 80 VAL A CA 1
ATOM 556 C C . VAL A 1 80 ? 4.807 -5.421 2.553 1.00 95.44 80 VAL A C 1
ATOM 558 O O . VAL A 1 80 ? 3.671 -5.032 2.833 1.00 95.44 80 VAL A O 1
ATOM 561 N N . ARG A 1 81 ? 5.339 -6.505 3.132 1.00 96.75 81 ARG A N 1
ATOM 562 C CA . ARG A 1 81 ? 4.620 -7.318 4.118 1.00 96.75 81 ARG A CA 1
ATOM 563 C C . ARG A 1 81 ? 4.281 -6.519 5.373 1.00 96.75 81 ARG A C 1
ATOM 565 O O . ARG A 1 81 ? 3.167 -6.635 5.874 1.00 96.75 81 ARG A O 1
ATOM 572 N N . GLU A 1 82 ? 5.202 -5.698 5.866 1.00 97.06 82 GLU A N 1
ATOM 573 C CA . GLU A 1 82 ? 4.992 -4.886 7.070 1.00 97.06 82 GLU A CA 1
ATOM 574 C C . GLU A 1 82 ? 3.869 -3.866 6.876 1.00 97.06 82 GLU A C 1
ATOM 576 O O . GLU A 1 82 ? 3.081 -3.622 7.788 1.00 97.06 82 GLU A O 1
ATOM 581 N N . PHE A 1 83 ? 3.747 -3.332 5.662 1.00 96.81 83 PHE A N 1
ATOM 582 C CA . PHE A 1 83 ? 2.666 -2.434 5.266 1.00 96.81 83 PHE A CA 1
ATOM 583 C C . PHE A 1 83 ? 1.316 -3.143 5.102 1.00 96.81 83 PHE A C 1
ATOM 585 O O . PHE A 1 83 ? 0.274 -2.539 5.363 1.00 96.81 83 PHE A O 1
ATOM 592 N N . ALA A 1 84 ? 1.318 -4.422 4.719 1.00 95.44 84 ALA A N 1
ATOM 593 C CA . ALA A 1 84 ? 0.108 -5.229 4.572 1.00 95.44 84 ALA A CA 1
ATOM 594 C C . ALA A 1 84 ? -0.482 -5.685 5.921 1.00 95.44 84 ALA A C 1
ATOM 596 O O . ALA A 1 84 ? -1.705 -5.725 6.077 1.00 95.44 84 ALA A O 1
ATOM 597 N N . LEU A 1 85 ? 0.370 -6.005 6.905 1.00 97.12 85 LEU A N 1
ATOM 598 C CA . LEU A 1 85 ? -0.024 -6.588 8.200 1.00 97.12 85 LEU A CA 1
ATOM 599 C C . LEU A 1 85 ? -1.106 -5.807 8.975 1.00 97.12 85 LEU A C 1
ATOM 601 O O . LEU A 1 85 ? -2.000 -6.445 9.534 1.00 97.12 85 LEU A O 1
ATOM 605 N N . PRO A 1 86 ? -1.106 -4.460 9.008 1.00 94.69 86 PRO A N 1
ATOM 606 C CA . PRO A 1 86 ? -2.187 -3.677 9.612 1.00 94.69 86 PRO A CA 1
ATOM 607 C C . PRO A 1 86 ? -3.588 -3.952 9.039 1.00 94.69 86 PRO A C 1
ATOM 609 O O . PRO A 1 86 ? -4.598 -3.667 9.692 1.00 94.69 86 PRO A O 1
ATOM 612 N N . GLY A 1 87 ? -3.671 -4.524 7.836 1.00 93.00 87 GLY A N 1
ATOM 613 C CA . GLY A 1 87 ? -4.911 -4.793 7.114 1.00 93.00 87 GLY A CA 1
ATOM 614 C C . GLY A 1 87 ? -5.363 -3.598 6.283 1.00 93.00 87 GLY A C 1
ATOM 615 O O . GLY A 1 87 ? -6.510 -3.158 6.403 1.00 93.00 87 GLY A O 1
ATOM 616 N N . VAL A 1 88 ? -4.437 -3.066 5.485 1.00 94.56 88 VAL A N 1
ATOM 617 C CA . VAL A 1 88 ? -4.723 -2.138 4.382 1.00 94.56 88 VAL A CA 1
ATOM 618 C C . VAL A 1 88 ? -5.319 -2.910 3.204 1.00 94.56 88 VAL A C 1
ATOM 620 O O . VAL A 1 88 ? -5.068 -4.106 3.054 1.00 94.56 88 VAL A O 1
ATOM 623 N N . LYS A 1 89 ? -6.129 -2.245 2.378 1.00 95.50 89 LYS A N 1
ATOM 624 C CA . LYS A 1 89 ? -6.784 -2.883 1.227 1.00 95.50 89 LYS A CA 1
ATOM 625 C C . LYS A 1 89 ? -5.909 -2.832 -0.024 1.00 95.50 89 LYS A C 1
ATOM 627 O O . LYS A 1 89 ? -5.893 -3.799 -0.780 1.00 95.50 89 LYS A O 1
ATOM 632 N N . TYR A 1 90 ? -5.178 -1.733 -0.212 1.00 96.25 90 TYR A N 1
ATOM 633 C CA . TYR A 1 90 ? -4.293 -1.535 -1.359 1.00 96.25 90 TYR A CA 1
ATOM 634 C C . TYR A 1 90 ? -2.913 -1.056 -0.922 1.00 96.25 90 TYR A C 1
ATOM 636 O O . TYR A 1 90 ? -2.758 -0.372 0.092 1.00 96.25 90 TYR A O 1
ATOM 644 N N . ILE A 1 91 ? -1.918 -1.400 -1.733 1.00 95.88 91 ILE A N 1
ATOM 645 C CA . ILE A 1 91 ? -0.551 -0.901 -1.640 1.00 95.88 91 ILE A CA 1
ATOM 646 C C . ILE A 1 91 ? -0.162 -0.427 -3.035 1.00 95.88 91 ILE A C 1
ATOM 648 O O . ILE A 1 91 ? -0.143 -1.222 -3.975 1.00 95.88 91 ILE A O 1
ATOM 652 N N . SER A 1 92 ? 0.150 0.856 -3.163 1.00 94.19 92 SER A N 1
ATOM 653 C CA . SER A 1 92 ? 0.601 1.449 -4.417 1.00 94.19 92 SER A CA 1
ATOM 654 C C . SER A 1 92 ? 2.124 1.419 -4.497 1.00 94.19 92 SER A C 1
ATOM 656 O O . SER A 1 92 ? 2.821 1.980 -3.650 1.00 94.19 92 SER A O 1
ATOM 658 N N . VAL A 1 93 ? 2.647 0.751 -5.529 1.00 92.06 93 VAL A N 1
ATOM 659 C CA . VAL A 1 93 ? 4.087 0.532 -5.731 1.00 92.06 93 VAL A CA 1
ATOM 660 C C . VAL A 1 93 ? 4.520 1.142 -7.063 1.00 92.06 93 VAL A C 1
ATOM 662 O O . VAL A 1 93 ? 4.460 0.498 -8.107 1.00 92.06 93 VAL A O 1
ATOM 665 N N . GLY A 1 94 ? 5.001 2.388 -7.029 1.00 86.62 94 GLY A N 1
ATOM 666 C CA . GLY A 1 94 ? 5.472 3.084 -8.235 1.00 86.62 94 GLY A CA 1
ATOM 667 C C . GLY A 1 94 ? 6.650 2.387 -8.932 1.00 86.62 94 GLY A C 1
ATOM 668 O O . GLY A 1 94 ? 6.778 2.452 -10.153 1.00 86.62 94 GLY A O 1
ATOM 669 N N . ALA A 1 95 ? 7.479 1.645 -8.183 1.00 85.06 95 ALA A N 1
ATOM 670 C CA . ALA A 1 95 ? 8.601 0.868 -8.725 1.00 85.06 95 ALA A CA 1
ATOM 671 C C . ALA A 1 95 ? 8.192 -0.102 -9.846 1.00 85.06 95 ALA A C 1
ATOM 673 O O . ALA A 1 95 ? 8.984 -0.324 -10.756 1.00 85.06 95 ALA A O 1
ATOM 674 N N . LEU A 1 96 ? 6.948 -0.595 -9.836 1.00 86.38 96 LEU A N 1
ATOM 675 C CA . LEU A 1 96 ? 6.442 -1.529 -10.845 1.00 86.38 96 LEU A CA 1
ATOM 676 C C . LEU A 1 96 ? 6.311 -0.924 -12.248 1.00 86.38 96 LEU A C 1
ATOM 678 O O . LEU A 1 96 ? 6.268 -1.677 -13.214 1.00 86.38 96 LEU A O 1
ATOM 682 N N . THR A 1 97 ? 6.232 0.403 -12.384 1.00 85.50 97 THR A N 1
ATOM 683 C CA . THR A 1 97 ? 6.048 1.051 -13.695 1.00 85.5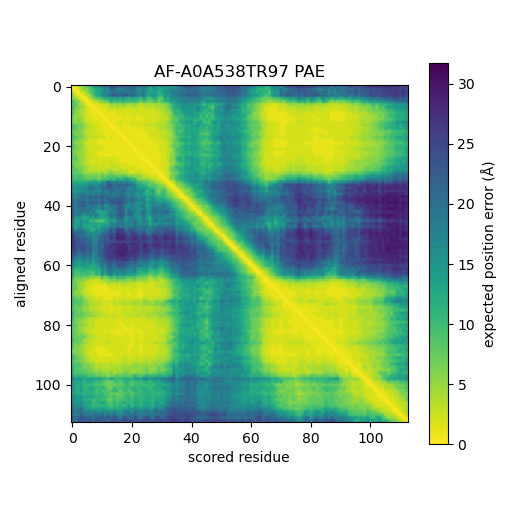0 97 THR A CA 1
ATOM 684 C C . THR A 1 97 ? 7.265 1.846 -14.142 1.00 85.50 97 THR A C 1
ATOM 686 O O . THR A 1 97 ? 7.627 1.789 -15.311 1.00 85.50 97 THR A O 1
ATOM 689 N N . HIS A 1 98 ? 7.921 2.574 -13.236 1.00 82.12 98 HIS A N 1
ATOM 690 C CA . HIS A 1 98 ? 9.045 3.452 -13.597 1.00 82.12 98 HIS A CA 1
ATOM 691 C C . HIS A 1 98 ? 10.437 2.824 -13.404 1.00 82.12 98 HIS A C 1
ATOM 693 O O . HIS A 1 98 ? 11.444 3.453 -13.723 1.00 82.12 98 HIS A O 1
ATOM 699 N N . SER A 1 99 ? 10.531 1.623 -12.826 1.00 78.19 99 SER A N 1
ATOM 700 C CA . SER A 1 99 ? 11.819 0.997 -12.474 1.00 78.19 99 SER A CA 1
ATOM 701 C C . SER A 1 99 ? 11.763 -0.534 -12.490 1.00 78.19 99 SER A C 1
ATOM 703 O O . SER A 1 99 ? 12.515 -1.188 -11.769 1.00 78.19 99 SER A O 1
ATOM 705 N N . ALA A 1 100 ? 10.858 -1.117 -13.279 1.00 83.06 100 ALA A N 1
ATOM 706 C CA . ALA A 1 100 ? 10.769 -2.565 -13.403 1.00 83.06 100 ALA A CA 1
ATOM 707 C C . ALA A 1 100 ? 11.957 -3.104 -14.225 1.00 83.06 100 ALA A C 1
ATOM 709 O O . ALA A 1 100 ? 12.236 -2.561 -15.298 1.00 83.06 100 ALA A O 1
ATOM 710 N N . PRO A 1 101 ? 12.662 -4.152 -13.756 1.00 84.31 101 PRO A N 1
ATOM 711 C CA . PRO A 1 101 ? 13.707 -4.791 -14.546 1.00 84.31 101 PRO A CA 1
ATOM 712 C C . PRO A 1 101 ? 13.104 -5.412 -15.810 1.00 84.31 101 PRO A C 1
ATOM 714 O O . PRO A 1 101 ? 12.024 -6.004 -15.767 1.00 84.31 101 PRO A O 1
ATOM 717 N N . ALA A 1 102 ? 13.807 -5.281 -16.936 1.00 89.62 102 ALA A N 1
ATOM 718 C CA . ALA A 1 102 ? 13.408 -5.933 -18.175 1.00 89.62 102 ALA A CA 1
ATOM 719 C C . ALA A 1 102 ? 13.513 -7.457 -18.022 1.00 89.62 102 ALA A C 1
ATOM 721 O O . ALA A 1 102 ? 14.493 -7.967 -17.476 1.00 89.62 102 ALA A O 1
ATOM 722 N N . LEU A 1 103 ? 12.499 -8.175 -18.505 1.00 91.06 103 LEU A N 1
ATOM 723 C CA . LEU A 1 103 ? 12.532 -9.630 -18.574 1.00 91.06 103 LEU A CA 1
ATOM 724 C C . LEU A 1 103 ? 13.344 -10.049 -19.802 1.00 91.06 103 LEU A C 1
ATOM 726 O O . LEU A 1 103 ? 13.030 -9.622 -20.913 1.00 91.06 103 LEU A O 1
ATOM 730 N N . ASP A 1 104 ? 14.365 -10.878 -19.597 1.00 92.56 104 ASP A N 1
ATOM 731 C CA . ASP A 1 104 ? 15.156 -11.437 -20.691 1.00 92.56 104 ASP A CA 1
ATOM 732 C C . ASP A 1 104 ? 14.377 -12.568 -21.374 1.00 92.56 104 ASP A C 1
ATOM 734 O O . ASP A 1 104 ? 13.996 -13.554 -20.737 1.00 92.56 104 ASP A O 1
ATOM 738 N N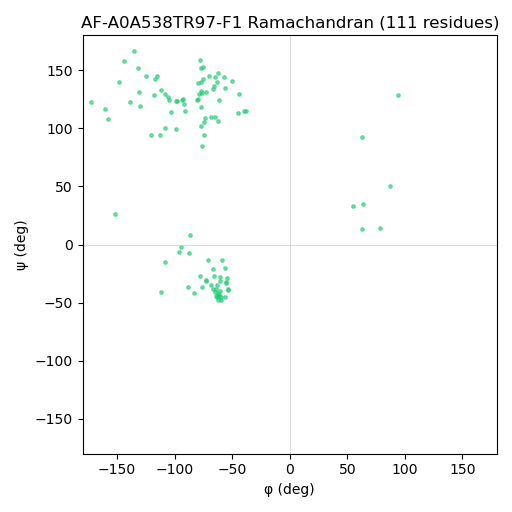 . LEU A 1 105 ? 14.085 -12.393 -22.661 1.00 93.94 105 LEU A N 1
ATOM 739 C CA . LEU A 1 105 ? 13.271 -13.304 -23.458 1.00 93.94 105 LEU A CA 1
ATOM 740 C C . LEU A 1 105 ? 13.998 -13.615 -24.767 1.00 93.94 105 LEU A C 1
ATOM 742 O O . LEU A 1 105 ? 14.411 -12.706 -25.484 1.00 93.94 105 LEU A O 1
ATOM 746 N N . SER A 1 106 ? 14.091 -14.900 -25.113 1.00 92.19 106 SER A N 1
ATOM 747 C CA . SER A 1 106 ? 14.607 -15.362 -26.405 1.00 92.19 106 SER A CA 1
ATOM 748 C C . SER A 1 106 ? 13.595 -16.271 -27.104 1.00 92.19 106 SER A C 1
ATOM 750 O O . SER A 1 106 ? 12.855 -17.017 -26.462 1.00 92.19 106 SER A O 1
ATOM 752 N N . LEU A 1 107 ? 13.539 -16.181 -28.434 1.00 94.31 107 LEU A N 1
ATOM 753 C CA . LEU A 1 107 ? 12.716 -17.038 -29.282 1.00 94.31 107 LEU A CA 1
ATOM 754 C C . LEU A 1 107 ? 13.619 -18.077 -29.948 1.00 94.31 107 LEU A C 1
ATOM 756 O O . LEU A 1 107 ? 14.465 -17.727 -30.769 1.00 94.31 107 LEU A O 1
ATOM 760 N N . LEU A 1 108 ? 13.424 -19.349 -29.605 1.00 92.31 108 LEU A N 1
ATOM 761 C CA . LEU A 1 108 ? 14.099 -20.468 -30.257 1.00 92.31 108 LEU A CA 1
ATOM 762 C C . LEU A 1 108 ? 13.208 -21.002 -31.377 1.00 92.31 108 LEU A C 1
ATOM 764 O O . LEU A 1 108 ? 12.056 -21.361 -31.138 1.00 92.31 108 LEU A O 1
ATOM 768 N N . VAL A 1 109 ? 13.746 -21.056 -32.592 1.00 92.62 109 VAL A N 1
ATOM 769 C CA . VAL A 1 109 ? 13.060 -21.620 -33.757 1.00 92.62 109 VAL A CA 1
ATOM 770 C C . VAL A 1 109 ? 13.682 -22.979 -34.052 1.00 92.62 109 VAL A C 1
ATOM 772 O O . VAL A 1 109 ? 14.895 -23.074 -34.223 1.00 92.62 109 VAL A O 1
ATOM 775 N N . ALA A 1 110 ? 12.854 -24.021 -34.087 1.00 89.62 110 ALA A N 1
ATOM 776 C CA . ALA A 1 110 ? 13.253 -25.359 -34.499 1.00 89.62 110 ALA A CA 1
ATOM 777 C C . ALA A 1 110 ? 12.565 -25.694 -35.823 1.00 89.62 110 ALA A C 1
ATOM 779 O O . ALA A 1 110 ? 11.365 -25.459 -35.974 1.00 89.62 110 ALA A O 1
ATOM 780 N N . ASP A 1 111 ? 13.339 -26.222 -36.766 1.00 89.44 111 ASP A N 1
ATOM 781 C CA . ASP A 1 111 ? 12.803 -26.761 -38.009 1.00 89.44 111 ASP A CA 1
ATOM 782 C C . ASP A 1 111 ? 12.158 -28.123 -37.727 1.00 89.44 111 ASP A C 1
ATOM 784 O O . ASP A 1 111 ? 12.647 -28.890 -36.889 1.00 89.44 111 ASP A O 1
ATOM 788 N N . VAL A 1 112 ? 11.047 -28.409 -38.397 1.00 79.06 112 VAL A N 1
ATOM 789 C CA . VAL A 1 112 ? 10.336 -29.680 -38.258 1.00 79.06 112 VAL A CA 1
ATOM 790 C C . VAL A 1 112 ? 10.485 -30.393 -39.593 1.00 79.06 112 VAL A C 1
ATOM 792 O O . VAL A 1 112 ? 9.755 -30.100 -40.538 1.00 79.06 112 VAL A O 1
ATOM 795 N N . SER A 1 113 ? 11.498 -31.259 -39.674 1.00 69.81 113 SER A N 1
ATOM 796 C CA . SER A 1 113 ? 11.746 -32.132 -40.830 1.00 69.81 113 SER A CA 1
ATOM 797 C C . SER A 1 113 ? 10.737 -33.271 -40.916 1.00 69.81 113 SER A C 1
ATOM 799 O O . SER A 1 113 ? 10.349 -33.794 -39.845 1.00 69.81 113 SER A O 1
#

Sequence (113 aa):
MLATLGVDRILLDNFTPGQVAVAVKRLRALAKGGKLEPGRGTASSARRGGSAKGGGATAVASPDALPEIEVSGGIRLENVREFALPGVKYISVGALTHSAPALDLSLLVADVS

pLDDT: mean 75.82, std 21.52, range [35.34, 97.25]

Nearest PDB structures (foldseek):
  3paj-assembly1_B  TM=8.784E-01  e=1.007E-02  Vibrio cholerae O1 biovar El Tor str. N16961
  1yad-assembly1_B  TM=7.932E-01  e=5.989E-01  Bacillus subtilis
  3qh2-assembly2_C  TM=8.309E-01  e=8.951E-01  Bacillus subtilis
  1yad-assembly2_D  TM=6.619E-01  e=9.571E-01  Bacillus subtilis